Protein 3FF4 (pdb70)

Structure (mmCIF, N/CA/C/O backbone):
data_3FF4
#
_entry.id   3FF4
#
_cell.length_a   73.535
_cell.length_b   73.535
_cell.length_c   59.433
_cell.angle_alpha   90.00
_cell.angle_beta   90.00
_cell.angle_gamma   120.00
#
_symmetry.space_group_name_H-M   'P 65'
#
loop_
_entity.id
_entity.type
_entity.pdbx_description
1 polymer 'uncharacterized protein'
2 non-polymer DI(HYDROXYETHYL)ETHER
3 water water
#
loop_
_atom_site.group_PDB
_atom_site.id
_atom_site.type_symbol
_atom_site.label_atom_id
_atom_site.label_alt_id
_atom_site.label_comp_id
_atom_site.label_asym_id
_atom_site.label_entity_id
_atom_site.label_seq_id
_atom_site.pdbx_PDB_ins_code
_atom_site.Cartn_x
_atom_site.Cartn_y
_atom_site.Cartn_z
_atom_site.occupancy
_atom_site.B_iso_or_equiv
_atom_site.auth_seq_id
_atom_site.auth_comp_id
_atom_site.auth_asym_id
_atom_site.auth_atom_id
_atom_site.pdbx_PDB_model_num
ATOM 1 N N . ASN A 1 2 ? 56.418 6.967 -8.956 1.00 62.09 -1 ASN A N 1
ATOM 2 C CA . ASN A 1 2 ? 56.517 8.429 -9.262 1.00 62.03 -1 ASN A CA 1
ATOM 3 C C . ASN A 1 2 ? 57.756 9.111 -8.580 1.00 60.07 -1 ASN A C 1
ATOM 4 O O . ASN A 1 2 ? 58.546 8.456 -7.868 1.00 60.70 -1 ASN A O 1
ATOM 9 N N . ALA A 1 3 ? 57.918 10.412 -8.833 1.00 57.00 0 ALA A N 1
ATOM 10 C CA . ALA A 1 3 ? 59.106 11.183 -8.476 1.00 53.46 0 ALA A CA 1
ATOM 11 C C . ALA A 1 3 ? 59.112 11.575 -7.002 1.00 50.71 0 ALA A C 1
ATOM 12 O O . ALA A 1 3 ? 58.053 11.572 -6.338 1.00 49.97 0 ALA A O 1
ATOM 22 N N . LYS A 1 5 ? 59.087 14.250 -4.236 1.00 38.01 2 LYS A N 1
ATOM 23 C CA . LYS A 1 5 ? 58.477 15.561 -4.143 1.00 35.61 2 LYS A CA 1
ATOM 24 C C . LYS A 1 5 ? 58.793 16.190 -2.797 1.00 34.53 2 LYS A C 1
ATOM 25 O O . LYS A 1 5 ? 58.563 15.582 -1.749 1.00 33.40 2 LYS A O 1
ATOM 31 N N . LYS A 1 6 ? 59.330 17.406 -2.832 1.00 32.37 3 LYS A N 1
ATOM 32 C CA . LYS A 1 6 ? 59.532 18.159 -1.612 1.00 31.51 3 LYS A CA 1
ATOM 33 C C . LYS A 1 6 ? 58.197 18.538 -0.985 1.00 30.37 3 LYS A C 1
ATOM 34 O O . LYS A 1 6 ? 57.412 19.309 -1.563 1.00 30.11 3 LYS A O 1
ATOM 40 N N . THR A 1 7 ? 57.964 18.002 0.205 1.00 29.63 4 THR A N 1
ATOM 41 C CA . THR A 1 7 ? 56.637 18.009 0.843 1.00 29.08 4 THR A CA 1
ATOM 42 C C . THR A 1 7 ? 56.649 18.708 2.203 1.00 29.46 4 THR A C 1
ATOM 43 O O . THR A 1 7 ? 57.344 18.290 3.147 1.00 29.43 4 THR A O 1
ATOM 47 N N . LEU A 1 8 ? 55.880 19.780 2.308 1.00 29.01 5 LEU A N 1
ATOM 48 C CA . LEU A 1 8 ? 55.808 20.512 3.581 1.00 28.18 5 LEU A CA 1
ATOM 49 C C . LEU A 1 8 ? 54.575 19.994 4.345 1.00 28.11 5 LEU A C 1
ATOM 50 O O . LEU A 1 8 ? 53.454 20.012 3.808 1.00 28.19 5 LEU A O 1
ATOM 55 N N . ILE A 1 9 ? 54.790 19.536 5.579 1.00 27.00 6 ILE A N 1
ATOM 56 C CA . ILE A 1 9 ? 53.689 19.108 6.478 1.00 26.35 6 ILE A CA 1
ATOM 57 C C . ILE A 1 9 ? 53.306 20.259 7.370 1.00 26.51 6 ILE A C 1
ATOM 58 O O . ILE A 1 9 ? 54.106 20.692 8.219 1.00 26.86 6 ILE A O 1
ATOM 63 N N . LEU A 1 10 ? 52.085 20.748 7.188 1.00 26.65 7 LEU A N 1
ATOM 64 C CA . LEU A 1 10 ? 51.578 21.861 7.940 1.00 27.09 7 LEU A CA 1
ATOM 65 C C . LEU A 1 10 ? 50.602 21.348 9.017 1.00 27.58 7 LEU A C 1
ATOM 66 O O . LEU A 1 10 ? 49.530 20.802 8.715 1.00 26.98 7 LEU A O 1
ATOM 71 N N . GLY A 1 11 ? 50.987 21.558 10.271 1.00 27.25 8 GLY A N 1
ATOM 72 C CA . GLY A 1 11 ? 50.395 20.857 11.395 1.00 27.42 8 GLY A CA 1
ATOM 73 C C . GLY A 1 11 ? 51.300 19.749 11.931 1.00 27.77 8 GLY A C 1
ATOM 74 O O . GLY A 1 11 ? 50.833 18.858 12.666 1.00 28.42 8 GLY A O 1
ATOM 75 N N . ALA A 1 12 ? 52.601 19.792 11.606 1.00 27.42 9 ALA A N 1
ATOM 76 C CA . ALA A 1 12 ? 53.540 18.766 12.104 1.00 28.04 9 ALA A CA 1
ATOM 77 C C . ALA A 1 12 ? 53.506 18.628 13.634 1.00 28.87 9 ALA A C 1
ATOM 78 O O . ALA A 1 12 ? 53.345 19.623 14.355 1.00 29.24 9 ALA A O 1
ATOM 80 N N . THR A 1 13 ? 53.649 17.402 14.130 1.00 29.67 10 THR A N 1
ATOM 81 C CA . THR A 1 13 ? 53.606 17.141 15.592 1.00 30.42 10 THR A CA 1
ATOM 82 C C . THR A 1 13 ? 54.577 16.018 15.928 1.00 31.47 10 THR A C 1
ATOM 83 O O . THR A 1 13 ? 54.805 15.139 15.080 1.00 32.08 10 THR A O 1
ATOM 87 N N . PRO A 1 14 ? 55.210 16.062 17.125 1.00 32.44 11 PRO A N 1
ATOM 88 C CA . PRO A 1 14 ? 56.042 14.904 17.503 1.00 32.79 11 PRO A CA 1
ATOM 89 C C . PRO A 1 14 ? 55.242 13.687 18.037 1.00 33.25 11 PRO A C 1
ATOM 90 O O . PRO A 1 14 ? 55.820 12.592 18.164 1.00 33.72 11 PRO A O 1
ATOM 94 N N A GLU A 1 15 ? 53.956 13.876 18.347 0.50 32.70 12 GLU A N 1
ATOM 95 N N B GLU A 1 15 ? 53.950 13.883 18.336 0.50 33.03 12 GLU A N 1
ATOM 96 C CA A GLU A 1 15 ? 53.106 12.788 18.856 0.50 32.04 12 GLU A CA 1
ATOM 97 C CA B GLU A 1 15 ? 53.058 12.806 18.809 0.50 32.72 12 GLU A CA 1
ATOM 98 C C A GLU A 1 15 ? 52.962 11.679 17.814 0.50 31.85 12 GLU A C 1
ATOM 99 C C B GLU A 1 15 ? 52.972 11.676 17.784 0.50 32.20 12 GLU A C 1
ATOM 100 O O A GLU A 1 15 ? 52.350 11.876 16.764 0.50 31.22 12 GLU A O 1
ATOM 101 O O B GLU A 1 15 ? 52.393 11.854 16.712 0.50 31.54 12 GLU A O 1
ATOM 112 N N . THR A 1 16 ? 53.539 10.519 18.123 1.00 31.76 13 THR A N 1
ATOM 113 C CA . THR A 1 16 ? 53.700 9.418 17.153 1.00 31.79 13 THR A CA 1
ATOM 114 C C . THR A 1 16 ? 52.405 8.753 16.686 1.00 31.64 13 THR A C 1
ATOM 115 O O . THR A 1 16 ? 52.397 8.044 15.678 1.00 32.47 13 THR A O 1
ATOM 119 N N . ASN A 1 17 ? 51.318 8.975 17.412 1.00 30.72 14 ASN A N 1
ATOM 120 C CA . ASN A 1 17 ? 50.016 8.419 17.056 1.00 30.37 14 ASN A CA 1
ATOM 121 C C . ASN A 1 17 ? 49.228 9.338 16.127 1.00 29.50 14 ASN A C 1
ATOM 122 O O . ASN A 1 17 ? 48.175 8.962 15.614 1.00 29.63 14 ASN A O 1
ATOM 127 N N . ARG A 1 18 ? 49.729 10.552 15.918 1.00 28.95 15 ARG A N 1
ATOM 128 C CA . ARG A 1 18 ? 49.026 11.518 15.088 1.00 27.63 15 ARG A CA 1
ATOM 129 C C . ARG A 1 18 ? 49.373 11.336 13.621 1.00 28.27 15 ARG A C 1
ATOM 130 O O . ARG A 1 18 ? 50.537 11.020 13.267 1.00 27.90 15 ARG A O 1
ATOM 138 N N . TYR A 1 19 ? 48.364 11.548 12.770 1.00 27.38 16 TYR A N 1
ATOM 139 C CA . TYR A 1 19 ? 48.524 11.385 11.328 1.00 27.13 16 TYR A CA 1
ATOM 140 C C . TYR A 1 19 ? 49.629 12.245 10.698 1.00 26.92 16 TYR A C 1
ATOM 141 O O . TYR A 1 19 ? 50.264 11.802 9.758 1.00 26.46 16 TYR A O 1
ATOM 150 N N . ALA A 1 20 ? 49.887 13.440 11.224 1.00 26.74 17 ALA A N 1
ATOM 151 C CA . ALA A 1 20 ? 50.997 14.251 10.663 1.00 27.76 17 ALA A CA 1
ATOM 152 C C . ALA A 1 20 ? 52.352 13.600 10.899 1.00 27.08 17 ALA A C 1
ATOM 153 O O . ALA A 1 20 ? 53.289 13.800 10.104 1.00 26.80 17 ALA A O 1
ATOM 155 N N . TYR A 1 21 ? 52.455 12.855 12.004 1.00 26.60 18 TYR A N 1
ATOM 156 C CA . TYR A 1 21 ? 53.645 12.062 12.294 1.00 26.87 18 TYR A CA 1
ATOM 157 C C . TYR A 1 21 ? 53.691 10.844 11.381 1.00 27.01 18 TYR A C 1
ATOM 158 O O . TYR A 1 21 ? 54.697 10.614 10.701 1.00 26.67 18 TYR A O 1
ATOM 167 N N . LEU A 1 22 ? 52.601 10.081 11.345 1.00 26.56 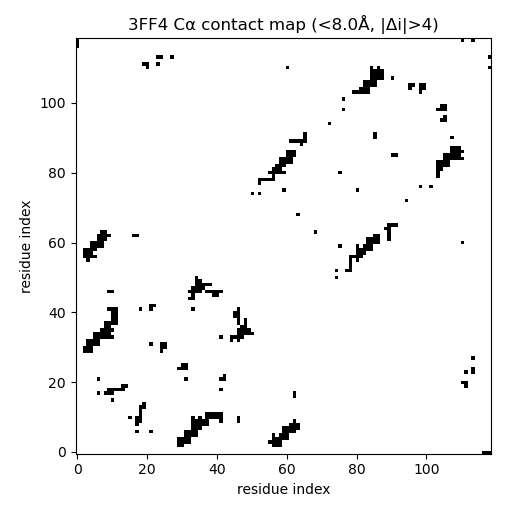19 LEU A N 1
ATOM 168 C CA . LEU A 1 22 ? 52.527 8.977 10.399 1.00 27.01 19 LEU A CA 1
ATOM 169 C C . LEU A 1 22 ? 52.936 9.427 8.963 1.00 27.55 19 LEU A C 1
ATOM 170 O O . LEU A 1 22 ? 53.685 8.717 8.283 1.00 26.99 19 LEU A O 1
ATOM 175 N N . ALA A 1 23 ? 52.487 10.611 8.528 1.00 26.84 20 ALA A N 1
ATOM 176 C CA . ALA A 1 23 ? 52.800 11.057 7.175 1.00 27.52 20 ALA A CA 1
ATOM 177 C C . ALA A 1 23 ? 54.297 11.282 6.991 1.00 28.02 20 ALA A C 1
ATOM 178 O O . ALA A 1 23 ? 54.850 10.910 5.963 1.00 29.50 20 ALA A O 1
ATOM 180 N N . ALA A 1 24 ? 54.942 11.899 7.979 1.00 27.95 21 ALA A N 1
ATOM 181 C CA . ALA A 1 24 ? 56.384 12.147 7.905 1.00 28.16 21 ALA A CA 1
ATOM 182 C C . ALA A 1 24 ? 57.132 10.834 7.745 1.00 28.62 21 ALA A C 1
ATOM 183 O O . ALA A 1 24 ? 58.023 10.750 6.887 1.00 28.65 21 ALA A O 1
ATOM 185 N N . GLU A 1 25 ? 56.728 9.823 8.523 1.00 28.65 22 GLU A N 1
ATOM 186 C CA . GLU A 1 25 ? 57.309 8.474 8.437 1.00 30.64 22 GLU A CA 1
ATOM 187 C C . GLU A 1 25 ? 57.151 7.853 7.050 1.00 30.70 22 GLU A C 1
ATOM 188 O O . GLU A 1 25 ? 58.115 7.308 6.517 1.00 30.93 22 GLU A O 1
ATOM 194 N N . ARG A 1 26 ? 55.939 7.907 6.480 1.00 30.46 23 ARG A N 1
ATOM 195 C CA . ARG A 1 26 ? 55.745 7.331 5.149 1.00 30.30 23 ARG A CA 1
ATOM 196 C C . ARG A 1 26 ? 56.491 8.143 4.077 1.00 29.43 23 ARG A C 1
ATOM 197 O O . ARG A 1 26 ? 57.115 7.564 3.202 1.00 29.67 23 ARG A O 1
ATOM 205 N N . LEU A 1 27 ? 56.418 9.475 4.137 1.00 29.22 24 LEU A N 1
ATOM 206 C CA . LEU A 1 27 ? 57.134 10.313 3.167 1.00 28.79 24 LEU A CA 1
ATOM 207 C C . LEU A 1 27 ? 58.609 9.992 3.203 1.00 28.83 24 LEU A C 1
ATOM 208 O O . LEU A 1 27 ? 59.245 9.744 2.163 1.00 28.73 24 LEU A O 1
ATOM 213 N N . LYS A 1 28 ? 59.145 9.970 4.419 1.00 29.89 25 LYS A N 1
ATOM 214 C CA . LYS A 1 28 ? 60.554 9.683 4.612 1.00 30.58 25 LYS A CA 1
ATOM 215 C C . LYS A 1 28 ? 60.919 8.317 4.060 1.00 30.98 25 LYS A C 1
ATOM 216 O O . LYS A 1 28 ? 61.895 8.205 3.337 1.00 30.26 25 LYS A O 1
ATOM 222 N N . SER A 1 29 ? 60.135 7.285 4.366 1.00 31.69 26 SER A N 1
ATOM 223 C CA . SER A 1 29 ? 60.526 5.934 3.932 1.00 32.45 26 SER A CA 1
ATOM 224 C C . SER A 1 29 ? 60.379 5.801 2.430 1.00 32.56 26 SER A C 1
ATOM 225 O O . SER A 1 29 ? 60.988 4.918 1.830 1.00 33.03 26 SER A O 1
ATOM 228 N N . HIS A 1 30 ? 59.564 6.664 1.832 1.00 33.19 27 HIS A N 1
ATOM 229 C CA . HIS A 1 30 ? 59.438 6.710 0.376 1.00 33.25 27 HIS A CA 1
ATOM 230 C C . HIS A 1 30 ? 60.515 7.567 -0.287 1.00 33.13 27 HIS A C 1
ATOM 231 O O . HIS A 1 30 ? 60.658 7.527 -1.499 1.00 33.66 27 HIS A O 1
ATOM 238 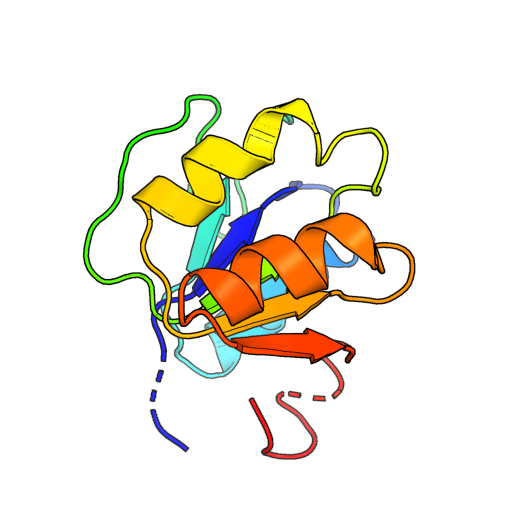N N . GLY A 1 31 ? 61.278 8.324 0.500 1.00 32.64 28 GLY A N 1
ATOM 239 C CA . GLY A 1 31 ? 62.417 9.077 -0.040 1.00 31.92 28 GLY A CA 1
ATOM 240 C C . GLY A 1 31 ? 62.137 10.541 -0.368 1.00 31.66 28 GLY A C 1
ATOM 241 O O . GLY A 1 31 ? 63.010 11.249 -0.881 1.00 30.80 28 GLY A O 1
ATOM 242 N N . HIS A 1 32 ? 60.923 10.993 -0.084 1.00 30.82 29 HIS A N 1
ATOM 243 C CA . HIS A 1 32 ? 60.593 12.409 -0.220 1.00 31.79 29 HIS A CA 1
ATOM 244 C C . HIS A 1 32 ? 61.240 13.217 0.900 1.00 31.86 29 HIS A C 1
ATOM 245 O O . HIS A 1 32 ? 61.289 12.752 2.036 1.00 32.35 29 HIS A O 1
ATOM 252 N N . GLU A 1 33 ? 61.725 14.415 0.576 1.00 31.63 30 GLU A N 1
ATOM 253 C CA . GLU A 1 33 ? 62.130 15.381 1.597 1.00 31.55 30 GLU A CA 1
ATOM 254 C C . GLU A 1 33 ? 60.871 15.973 2.255 1.00 30.91 30 GLU A C 1
ATOM 255 O O . GLU A 1 33 ? 60.026 16.565 1.574 1.00 30.76 30 GLU A O 1
ATOM 261 N N . PHE A 1 34 ? 60.722 15.763 3.561 1.00 30.77 31 PHE A N 1
ATOM 262 C CA . PHE A 1 34 ? 59.600 16.371 4.306 1.00 31.78 31 PHE A CA 1
ATOM 263 C C . PHE A 1 34 ? 60.092 17.570 5.114 1.00 31.95 31 PHE A C 1
ATOM 264 O O . PHE A 1 34 ? 61.257 17.588 5.600 1.00 31.90 31 PHE A O 1
ATOM 272 N N . ILE A 1 35 ? 59.223 18.570 5.250 1.00 30.98 32 ILE A N 1
ATOM 273 C CA . ILE A 1 35 ? 59.537 19.735 6.068 1.00 30.98 32 ILE A CA 1
ATOM 274 C C . ILE A 1 35 ? 58.435 19.991 7.109 1.00 30.35 32 ILE A C 1
ATOM 275 O O . ILE A 1 35 ? 57.325 20.356 6.718 1.00 30.32 32 ILE A O 1
ATOM 280 N N . PRO A 1 36 ? 58.746 19.809 8.418 1.00 29.85 33 PRO A N 1
ATOM 281 C CA . PRO A 1 36 ? 57.713 19.942 9.459 1.00 29.94 33 PRO A CA 1
ATOM 282 C C . PRO A 1 36 ? 57.505 21.390 9.91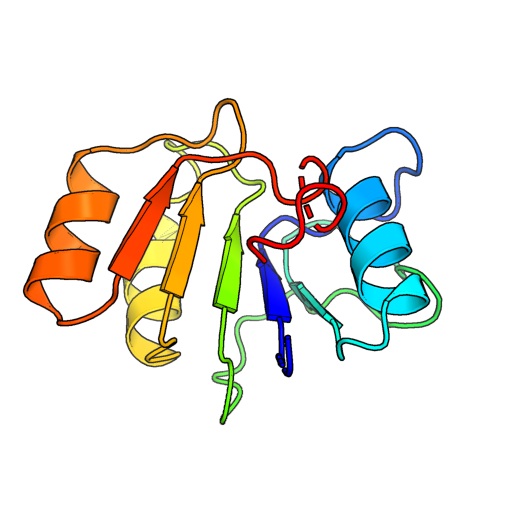7 1.00 30.85 33 PRO A C 1
ATOM 283 O O . PRO A 1 36 ? 58.452 22.030 10.437 1.00 30.43 33 PRO A O 1
ATOM 287 N N . VAL A 1 37 ? 56.284 21.891 9.714 1.00 29.99 34 VAL A N 1
ATOM 288 C CA . VAL A 1 37 ? 55.896 23.239 10.105 1.00 29.88 34 VAL A CA 1
ATOM 289 C C . VAL A 1 37 ? 54.618 23.144 10.940 1.00 31.53 34 VAL A C 1
ATOM 290 O O . VAL A 1 37 ? 53.717 22.345 10.666 1.00 30.84 34 VAL A O 1
ATOM 294 N N . GLY A 1 38 ? 54.556 23.942 11.995 1.00 33.13 35 GLY A N 1
ATOM 295 C CA . GLY A 1 38 ? 53.341 24.017 12.795 1.00 34.92 35 GLY A CA 1
ATOM 296 C C . GLY A 1 38 ? 53.559 24.812 14.052 1.00 36.25 35 GLY A C 1
ATOM 297 O O . GLY A 1 38 ? 54.575 25.520 14.185 1.00 36.26 35 GLY A O 1
ATOM 298 N N A ARG A 1 39 ? 52.614 24.711 14.987 0.50 36.74 36 ARG A N 1
ATOM 299 N N B ARG A 1 39 ? 52.612 24.690 14.983 0.50 36.94 36 ARG A N 1
ATOM 300 C CA A ARG A 1 39 ? 52.725 25.449 16.238 0.50 37.60 36 ARG A CA 1
ATOM 301 C CA B ARG A 1 39 ? 52.659 25.422 16.240 0.50 38.02 36 ARG A CA 1
ATOM 302 C C A ARG A 1 39 ? 53.284 24.619 17.391 0.50 38.11 36 ARG A C 1
ATOM 303 C C B ARG A 1 39 ? 53.301 24.619 17.367 0.50 38.33 36 ARG A C 1
ATOM 304 O O A ARG A 1 39 ? 53.741 25.178 18.383 0.50 37.90 36 ARG A O 1
ATOM 305 O O B ARG A 1 39 ? 53.828 25.196 18.313 0.50 38.11 36 ARG A O 1
ATOM 320 N N . LYS A 1 40 ? 53.250 23.292 17.263 1.00 38.67 37 LYS A N 1
ATOM 321 C CA . LYS A 1 40 ? 53.786 22.406 18.315 1.00 39.40 37 LYS A CA 1
ATOM 322 C C . LYS A 1 40 ? 55.319 22.426 18.348 1.00 38.91 37 LYS A C 1
ATOM 323 O O . LYS A 1 40 ? 55.970 22.434 17.309 1.00 38.52 37 LYS A O 1
ATOM 329 N N . LYS A 1 41 ? 55.868 22.466 19.555 1.00 38.51 38 LYS A N 1
ATOM 330 C CA . LYS A 1 41 ? 57.311 22.407 19.781 1.00 38.55 38 LYS A CA 1
ATOM 331 C C . LYS A 1 41 ? 57.801 20.967 19.664 1.00 38.05 38 LYS A C 1
ATOM 332 O O . LYS A 1 41 ? 57.093 20.033 20.037 1.00 38.72 38 LYS A O 1
ATOM 338 N N . GLY A 1 42 ? 59.005 20.779 19.142 1.00 37.34 39 GLY A N 1
ATOM 339 C CA . GLY A 1 42 ? 59.592 19.443 19.117 1.00 36.22 39 GLY A CA 1
ATOM 340 C C . GLY A 1 42 ? 60.343 19.075 17.855 1.00 35.48 39 GLY A C 1
ATOM 341 O O . GLY A 1 42 ? 60.656 19.940 17.029 1.00 35.52 39 GLY A O 1
ATOM 342 N N A GLU A 1 43 ? 60.628 17.780 17.706 0.50 34.96 40 GLU A N 1
ATOM 343 N N B GLU A 1 43 ? 60.655 17.789 17.736 0.50 35.04 40 GLU A N 1
ATOM 344 C CA A GLU A 1 43 ? 61.362 17.261 16.544 0.50 34.29 40 GLU A CA 1
ATOM 345 C CA B GLU A 1 43 ? 61.325 17.248 16.560 0.50 34.44 40 GLU A CA 1
ATOM 346 C C A GLU A 1 43 ? 60.640 16.053 15.950 0.50 33.77 40 GLU A C 1
ATOM 347 C C B GLU A 1 43 ? 60.406 16.214 15.920 0.50 33.85 40 GLU A C 1
ATOM 348 O O A GLU A 1 43 ? 60.181 15.168 16.690 0.50 33.78 40 GLU A O 1
ATOM 349 O O B GLU A 1 43 ? 59.540 15.642 16.590 0.50 34.04 40 GLU A O 1
ATOM 360 N N . VAL A 1 44 ? 60.584 16.004 14.620 1.00 32.70 41 VAL A N 1
ATOM 361 C CA . VAL A 1 44 ? 59.931 14.916 13.905 1.00 31.57 41 VAL A CA 1
ATOM 362 C C . VAL A 1 44 ? 61.028 14.236 13.102 1.00 30.96 41 VAL A C 1
ATOM 363 O O . VAL A 1 44 ? 61.649 14.848 12.225 1.00 29.61 41 VAL A O 1
ATOM 367 N N . LEU A 1 45 ? 61.307 12.986 13.458 1.00 30.79 42 LEU A N 1
ATOM 368 C CA . LEU A 1 45 ? 62.361 12.206 12.801 1.00 30.71 42 LEU A CA 1
ATOM 369 C C . LEU A 1 45 ? 63.638 13.006 12.584 1.00 30.77 42 LEU A C 1
ATOM 370 O O . LEU A 1 45 ? 64.205 12.996 11.496 1.00 31.52 42 LEU A O 1
ATOM 375 N N . GLY A 1 46 ? 64.086 13.722 13.604 1.00 30.96 43 GLY A N 1
ATOM 376 C CA . GLY A 1 46 ? 65.372 14.409 13.513 1.00 31.01 43 GLY A CA 1
ATOM 377 C C . GLY A 1 46 ? 65.320 15.867 13.077 1.00 31.28 43 GLY A C 1
ATOM 378 O O . GLY A 1 46 ? 66.334 16.553 13.136 1.00 31.20 43 GLY A O 1
ATOM 379 N N . LYS A 1 47 ? 64.146 16.355 12.654 1.00 31.56 44 LYS A N 1
ATOM 380 C CA . LYS A 1 47 ? 64.023 17.735 12.201 1.00 31.54 44 LYS A CA 1
ATOM 381 C C . LYS A 1 47 ? 63.221 18.547 13.190 1.00 31.87 44 LYS A C 1
ATOM 382 O O . LYS A 1 47 ? 62.105 18.160 13.572 1.00 32.22 44 LYS A O 1
ATOM 388 N N . THR A 1 48 ? 63.796 19.670 13.611 1.00 31.26 45 THR A N 1
ATOM 389 C CA . THR A 1 48 ? 63.092 20.617 14.467 1.00 30.92 45 THR A CA 1
ATOM 390 C C . THR A 1 48 ? 61.836 21.072 13.728 1.00 30.36 45 THR A C 1
ATOM 391 O O . THR A 1 48 ? 61.915 21.430 12.561 1.00 31.00 45 THR A O 1
ATOM 395 N N . ILE A 1 49 ? 60.687 21.068 14.394 1.00 29.88 46 ILE A N 1
ATOM 396 C CA . ILE A 1 49 ? 59.467 21.595 13.799 1.00 28.91 46 ILE A CA 1
ATOM 397 C C . ILE A 1 49 ? 59.623 23.102 13.718 1.00 28.82 46 ILE A C 1
ATOM 398 O O . ILE A 1 49 ? 59.934 23.757 14.725 1.00 29.13 46 ILE A O 1
ATOM 403 N N . ILE A 1 50 ?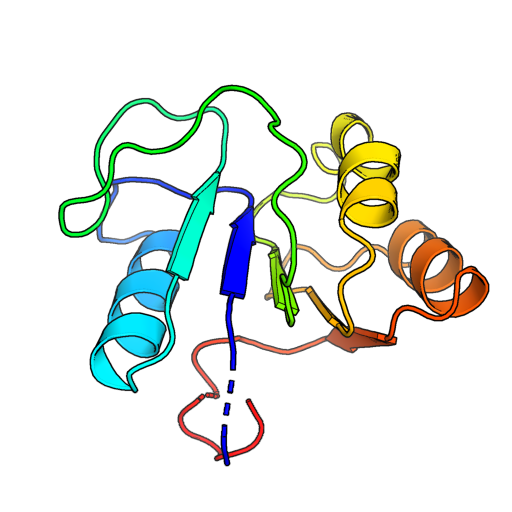 59.411 23.653 12.526 1.00 28.40 47 ILE A N 1
ATOM 404 C CA . ILE A 1 50 ? 59.537 25.098 12.308 1.00 27.48 47 ILE A CA 1
ATOM 405 C C . ILE A 1 50 ? 58.290 25.817 12.826 1.00 28.20 47 ILE A C 1
ATOM 406 O O . ILE A 1 50 ? 57.159 25.572 12.359 1.00 27.37 47 ILE A O 1
ATOM 411 N N . ASN A 1 51 ? 58.495 26.675 13.835 1.00 28.23 48 ASN A N 1
ATOM 412 C CA . ASN A 1 51 ? 57.364 27.323 14.478 1.00 28.16 48 ASN A CA 1
ATOM 413 C C . ASN A 1 51 ? 57.100 28.694 13.897 1.00 29.02 48 ASN A C 1
ATOM 414 O O . ASN A 1 51 ? 56.061 29.273 14.167 1.00 28.76 48 ASN A O 1
ATOM 419 N N . GLU A 1 52 ? 58.039 29.229 13.116 1.00 30.24 49 GLU A N 1
ATOM 420 C CA . GLU A 1 52 ? 57.735 30.430 12.333 1.00 31.89 49 GLU A CA 1
ATOM 421 C C . GLU A 1 52 ? 57.192 29.994 10.977 1.00 31.92 49 GLU A C 1
ATOM 422 O O . GLU A 1 52 ? 56.901 28.812 10.764 1.00 31.82 49 GLU A O 1
ATOM 428 N N . ARG A 1 53 ? 57.036 30.957 10.075 1.00 32.45 50 ARG A N 1
ATOM 429 C CA . ARG A 1 53 ? 56.567 30.669 8.736 1.00 32.98 50 ARG A CA 1
ATOM 430 C C . ARG A 1 53 ? 57.571 31.144 7.650 1.00 33.33 50 ARG A C 1
ATOM 431 O O . ARG A 1 53 ? 57.281 32.076 6.890 1.00 33.15 50 ARG A O 1
ATOM 439 N N . PRO A 1 54 ? 58.753 30.491 7.558 1.00 33.44 51 PRO A N 1
ATOM 440 C CA . PRO A 1 54 ? 59.681 30.952 6.510 1.00 33.66 51 PRO A CA 1
ATOM 441 C C . PRO A 1 54 ? 59.157 30.548 5.121 1.00 34.53 51 PRO A C 1
ATOM 442 O O . PRO A 1 54 ? 58.617 29.443 4.960 1.00 33.51 51 PRO A O 1
ATOM 446 N N . VAL A 1 55 ? 59.296 31.436 4.131 1.00 35.16 52 VAL A N 1
ATOM 447 C CA . VAL A 1 55 ? 58.870 31.095 2.765 1.00 36.30 52 VAL A CA 1
ATOM 448 C C . VAL A 1 55 ? 59.942 30.211 2.103 1.00 36.89 52 VAL A C 1
ATOM 449 O O . VAL A 1 55 ? 60.957 30.696 1.606 1.00 38.31 52 VAL A O 1
ATOM 453 N N . ILE A 1 56 ? 59.715 28.910 2.128 1.00 36.46 53 ILE A N 1
ATOM 454 C CA . ILE A 1 56 ? 60.680 27.950 1.637 1.00 36.08 53 ILE A CA 1
ATOM 455 C C . ILE A 1 56 ? 60.463 27.758 0.140 1.00 35.49 53 ILE A C 1
ATOM 456 O O . ILE A 1 56 ? 59.323 27.585 -0.322 1.00 35.91 53 ILE A O 1
ATOM 461 N N A GLU A 1 57 ? 61.548 27.805 -0.622 0.50 34.68 54 GLU A N 1
ATOM 462 N N B GLU A 1 57 ? 61.563 27.789 -0.610 0.50 34.72 54 GLU A N 1
ATOM 463 C CA A GLU A 1 57 ? 61.449 27.652 -2.064 0.50 34.15 54 GLU A CA 1
ATOM 464 C CA B GLU A 1 57 ? 61.533 27.642 -2.061 0.50 34.22 54 GLU A CA 1
ATOM 465 C C A GLU A 1 57 ? 61.406 26.186 -2.510 0.50 33.22 54 GLU A C 1
ATOM 466 C C B GLU A 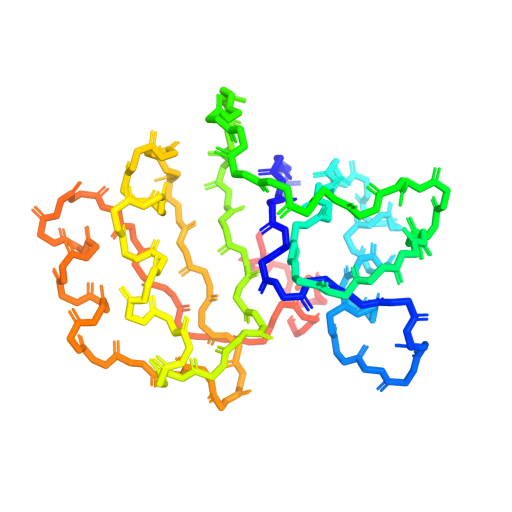1 57 ? 61.394 26.173 -2.496 0.50 33.26 54 GLU A C 1
ATOM 467 O O A GLU A 1 57 ? 61.886 25.287 -1.812 0.50 33.18 54 GLU A O 1
ATOM 468 O O B GLU A 1 57 ? 61.810 25.256 -1.780 0.50 33.20 54 GLU A O 1
ATOM 479 N N . GLY A 1 58 ? 60.778 25.961 -3.658 1.00 32.30 55 GLY A N 1
ATOM 480 C CA . GLY A 1 58 ? 60.674 24.635 -4.251 1.00 30.85 55 GLY A CA 1
ATOM 481 C C . GLY A 1 58 ? 59.758 23.611 -3.592 1.00 30.21 55 GLY A C 1
ATOM 482 O O . GLY A 1 58 ? 59.914 22.420 -3.842 1.00 30.12 55 GLY A O 1
ATOM 483 N N . VAL A 1 59 ? 58.811 24.033 -2.756 1.00 29.47 56 VAL A N 1
ATOM 484 C CA . VAL A 1 59 ? 57.829 23.061 -2.209 1.00 28.64 56 VAL A CA 1
ATOM 485 C C . VAL A 1 59 ? 5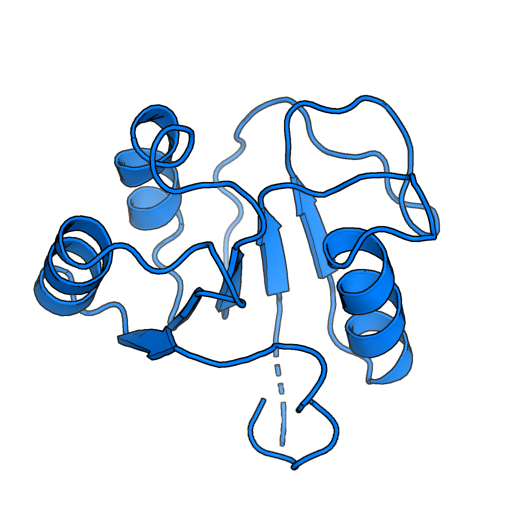6.909 22.534 -3.328 1.00 29.06 56 VAL A C 1
ATOM 486 O O . VAL A 1 59 ? 56.264 23.308 -4.036 1.00 29.85 56 VAL A O 1
ATOM 490 N N . ASP A 1 60 ? 56.855 21.226 -3.505 1.00 28.89 57 ASP A N 1
ATOM 491 C CA . ASP A 1 60 ? 55.943 20.630 -4.479 1.00 29.12 57 ASP A CA 1
ATOM 492 C C . ASP A 1 60 ? 54.526 20.528 -3.898 1.00 28.22 57 ASP A C 1
ATOM 493 O O . ASP A 1 60 ? 53.534 20.939 -4.529 1.00 28.21 57 ASP A O 1
ATOM 498 N N . THR A 1 61 ? 54.443 19.959 -2.704 1.00 27.35 58 THR A N 1
ATOM 499 C CA . THR A 1 61 ? 53.187 19.632 -2.066 1.00 26.73 58 THR A CA 1
ATOM 500 C C . THR A 1 61 ? 53.157 20.188 -0.648 1.00 26.88 58 THR A C 1
ATOM 501 O O . THR A 1 61 ? 54.103 19.999 0.121 1.00 27.33 58 THR A O 1
ATOM 505 N N . VAL A 1 62 ? 52.075 20.875 -0.295 1.00 26.64 59 VAL A N 1
ATOM 506 C CA . VAL A 1 62 ? 51.781 21.135 1.109 1.00 25.96 59 VAL A CA 1
ATOM 507 C C . VAL A 1 62 ? 50.759 20.050 1.516 1.00 26.80 59 VAL A C 1
ATOM 508 O O . VAL A 1 62 ? 49.722 19.888 0.875 1.00 26.34 59 VAL A O 1
ATOM 512 N N . THR A 1 63 ? 51.084 19.282 2.547 1.00 26.72 60 THR A N 1
ATOM 513 C CA . THR A 1 63 ? 50.111 18.321 3.096 1.00 27.27 60 THR A CA 1
ATOM 514 C C . THR A 1 63 ? 49.590 18.807 4.458 1.00 27.49 60 THR A C 1
ATOM 515 O O . THR A 1 63 ? 50.350 19.065 5.414 1.00 28.01 60 THR A O 1
ATOM 519 N N . LEU A 1 64 ? 48.279 18.974 4.507 1.00 28.04 61 LEU A N 1
ATOM 520 C CA . LEU A 1 64 ? 47.598 19.668 5.588 1.00 28.21 61 LEU A CA 1
ATOM 521 C C . LEU A 1 64 ? 47.119 18.749 6.703 1.00 29.63 61 LEU A C 1
ATOM 522 O O . LEU A 1 64 ? 46.363 17.791 6.447 1.00 28.56 61 LEU A O 1
ATOM 527 N N . TYR A 1 65 ? 47.534 19.080 7.928 1.00 28.38 62 TYR A N 1
ATOM 528 C CA . TYR A 1 65 ? 47.036 18.408 9.110 1.00 30.13 62 TYR A CA 1
ATOM 529 C C . TYR A 1 65 ? 46.573 19.422 10.133 1.00 30.78 62 TYR A C 1
ATOM 530 O O . TYR A 1 65 ? 46.851 19.244 11.295 1.00 33.87 62 TYR A O 1
ATOM 539 N N . ILE A 1 66 ? 45.926 20.504 9.698 1.00 30.83 63 ILE A N 1
ATOM 540 C CA . ILE A 1 66 ? 45.343 21.492 10.610 1.00 29.86 63 ILE A CA 1
ATOM 541 C C . ILE A 1 66 ? 43.884 21.587 10.218 1.00 29.59 63 ILE A C 1
ATOM 542 O O . ILE A 1 66 ? 43.554 21.398 9.056 1.00 30.00 63 ILE A O 1
ATOM 547 N N . ASN A 1 67 ? 43.017 21.838 11.187 1.00 29.27 64 ASN A N 1
ATOM 548 C CA . ASN A 1 67 ? 41.602 21.875 10.931 1.00 30.52 64 ASN A CA 1
ATOM 549 C C . ASN A 1 67 ? 41.268 23.170 10.162 1.00 30.71 64 ASN A C 1
ATOM 550 O O . ASN A 1 67 ? 42.082 24.131 10.172 1.00 29.76 64 ASN A O 1
ATOM 555 N N . PRO A 1 68 ? 40.091 23.203 9.507 1.00 30.92 65 PRO A N 1
ATOM 556 C CA . PRO A 1 68 ? 39.725 24.345 8.685 1.00 31.35 65 PRO A CA 1
ATOM 557 C C . PRO A 1 68 ? 39.727 25.681 9.437 1.00 31.66 65 PRO A C 1
ATOM 558 O O . PRO A 1 68 ? 40.113 26.699 8.853 1.00 31.99 65 PRO A O 1
ATOM 562 N N A GLN A 1 69 ? 39.313 25.686 10.703 0.50 31.78 66 GLN A N 1
ATOM 563 N N B GLN A 1 69 ? 39.315 25.684 10.701 0.50 31.80 66 GLN A N 1
ATOM 564 C CA A GLN A 1 69 ? 39.367 26.909 11.516 0.50 32.14 66 GLN A CA 1
ATOM 565 C CA B GLN A 1 69 ? 39.376 26.908 11.497 0.50 32.20 66 GLN A CA 1
ATOM 566 C C A GLN A 1 69 ? 40.800 27.462 11.605 0.50 32.23 66 GLN A C 1
ATOM 567 C C B GLN A 1 69 ? 40.809 27.454 11.560 0.50 32.26 66 GLN A C 1
ATOM 568 O O A GLN A 1 69 ? 41.026 28.652 11.359 0.50 32.52 66 GLN A O 1
ATOM 569 O O B GLN A 1 69 ? 41.044 28.631 11.259 0.50 32.54 66 GLN A O 1
ATOM 580 N N . ASN A 1 70 ? 41.756 26.587 11.920 1.00 31.90 67 ASN A N 1
ATOM 581 C CA . ASN A 1 70 ? 43.176 26.952 12.014 1.00 31.90 67 ASN A CA 1
ATOM 582 C C . ASN A 1 70 ? 43.859 27.255 10.681 1.00 30.81 67 ASN A C 1
ATOM 583 O O . ASN A 1 70 ? 44.953 27.821 10.671 1.00 31.25 67 ASN A O 1
ATOM 588 N N . GLN A 1 71 ? 43.225 26.883 9.566 1.00 29.99 68 GLN A N 1
ATOM 589 C CA . GLN A 1 71 ? 43.773 27.142 8.248 1.00 28.27 68 GLN A CA 1
ATOM 590 C C . GLN A 1 71 ? 43.659 28.614 7.893 1.00 27.95 68 GLN A C 1
ATOM 591 O O . GLN A 1 71 ? 44.497 29.134 7.188 1.00 27.00 68 GLN A O 1
ATOM 597 N N . LEU A 1 72 ? 42.604 29.274 8.362 1.00 28.08 69 LEU A N 1
ATOM 598 C CA . LEU A 1 72 ? 42.382 30.697 8.071 1.00 28.96 69 LEU A CA 1
ATOM 599 C C . LEU A 1 72 ? 43.656 31.535 8.193 1.00 29.37 69 LEU A C 1
ATOM 600 O O . LEU A 1 72 ? 43.993 32.305 7.299 1.00 29.45 69 LEU A O 1
ATOM 605 N N . SER A 1 73 ? 44.381 31.363 9.294 1.00 29.50 70 SER A N 1
ATOM 606 C CA . SER A 1 73 ? 45.586 32.164 9.529 1.00 29.69 70 SER A CA 1
ATOM 607 C C . SER A 1 73 ? 46.756 31.741 8.615 1.00 29.07 70 SER A C 1
ATOM 608 O O . SER A 1 73 ? 47.807 32.377 8.628 1.00 28.72 70 SER A O 1
ATOM 611 N N . GLU A 1 74 ? 46.569 30.674 7.826 1.00 28.47 71 GLU A N 1
ATOM 612 C CA . GLU A 1 74 ? 47.644 30.123 6.973 1.00 27.80 71 GLU A CA 1
ATOM 613 C C . GLU A 1 74 ? 47.447 30.291 5.454 1.00 27.99 71 GLU A C 1
ATOM 614 O O . GLU A 1 74 ? 48.337 29.930 4.674 1.00 28.72 71 GLU A O 1
ATOM 620 N N . TYR A 1 75 ? 46.283 30.790 5.032 1.00 27.74 72 TYR A N 1
ATOM 621 C CA . TYR A 1 75 ? 45.950 30.932 3.598 1.00 28.24 72 TYR A CA 1
ATOM 622 C C . TYR A 1 75 ? 47.066 31.653 2.817 1.00 28.30 72 TYR A C 1
ATOM 623 O O . TYR A 1 75 ? 47.579 31.152 1.817 1.00 28.40 72 TYR A O 1
ATOM 632 N N . ASN A 1 76 ? 47.432 32.839 3.277 1.00 28.40 73 ASN A N 1
ATOM 633 C CA . ASN A 1 76 ? 48.428 33.633 2.564 1.00 29.21 73 ASN A CA 1
ATOM 634 C C . ASN A 1 76 ? 49.804 32.984 2.579 1.00 28.66 73 ASN A C 1
ATOM 635 O O . ASN A 1 76 ? 50.543 33.111 1.613 1.00 29.70 73 ASN A O 1
ATOM 640 N N . TYR A 1 77 ? 50.126 32.267 3.658 1.00 28.10 74 TYR A N 1
ATOM 641 C CA . TYR A 1 77 ? 51.391 31.534 3.731 1.00 27.40 74 TYR A CA 1
ATOM 642 C C . TYR A 1 77 ? 51.429 30.401 2.697 1.00 27.33 74 TYR A C 1
ATOM 643 O O . TYR A 1 77 ? 52.403 30.253 1.944 1.00 27.49 74 TYR A O 1
ATOM 652 N N . ILE A 1 78 ? 50.348 29.641 2.637 1.00 26.44 75 ILE A N 1
ATOM 653 C CA . ILE A 1 78 ? 50.248 28.558 1.663 1.00 26.19 75 ILE A CA 1
ATOM 654 C C . ILE A 1 78 ? 50.426 29.132 0.233 1.00 26.26 75 ILE A C 1
ATOM 655 O O . ILE A 1 78 ? 51.256 28.628 -0.538 1.00 25.93 75 ILE A O 1
ATOM 660 N N . LEU A 1 79 ? 49.676 30.195 -0.075 1.00 26.70 76 LEU A N 1
ATOM 661 C CA . LEU A 1 79 ? 49.818 30.910 -1.353 1.00 27.16 76 LEU A CA 1
ATOM 662 C C . LEU A 1 79 ? 51.259 31.373 -1.610 1.00 27.34 76 LEU A C 1
ATOM 663 O O . LEU A 1 79 ? 51.801 31.111 -2.685 1.00 28.89 76 LEU A O 1
ATOM 668 N N . SER A 1 80 ? 51.892 32.031 -0.635 1.00 26.86 77 SER A N 1
ATOM 669 C CA . SER A 1 80 ? 53.285 32.478 -0.818 1.00 27.21 77 SER A CA 1
ATOM 670 C C . SER A 1 80 ? 54.267 31.319 -1.103 1.00 27.19 77 SER A C 1
ATOM 671 O O . SER A 1 80 ? 55.316 31.545 -1.695 1.00 27.67 77 SER A O 1
ATOM 674 N N . LEU A 1 81 ? 53.938 30.096 -0.681 1.00 26.55 78 LEU A N 1
ATOM 675 C CA . LEU A 1 81 ? 54.800 28.971 -1.010 1.00 26.54 78 LEU A CA 1
ATOM 676 C C . LEU A 1 81 ? 54.688 28.560 -2.486 1.00 26.47 78 LEU A C 1
ATOM 677 O O . LEU A 1 81 ? 55.560 27.841 -3.005 1.00 26.17 78 LEU A O 1
ATOM 682 N N . LYS A 1 82 ? 53.612 28.992 -3.140 1.00 26.26 79 LYS A N 1
ATOM 683 C CA . LYS A 1 82 ? 53.322 28.605 -4.533 1.00 26.11 79 LYS A CA 1
ATOM 684 C C . LYS A 1 82 ? 53.563 27.104 -4.790 1.00 25.25 79 LYS A C 1
ATOM 685 O O . LYS A 1 82 ? 54.281 26.741 -5.718 1.00 24.66 79 LYS A O 1
ATOM 691 N N . PRO A 1 83 ? 52.968 26.215 -3.971 1.00 25.26 80 PRO A N 1
ATOM 692 C CA . PRO A 1 83 ? 53.213 24.793 -4.217 1.00 24.87 80 PRO A CA 1
ATOM 693 C C . PRO A 1 83 ? 52.495 24.357 -5.485 1.00 25.60 80 PRO A C 1
ATOM 694 O O . PRO A 1 83 ? 51.574 25.038 -5.903 1.00 25.63 80 PRO A O 1
ATOM 698 N N . LYS A 1 84 ? 52.879 23.228 -6.074 1.00 25.83 81 LYS A N 1
ATOM 699 C CA . LYS A 1 84 ? 52.091 22.635 -7.164 1.00 26.48 81 LYS A CA 1
ATOM 700 C C . LYS A 1 84 ? 50.753 22.075 -6.666 1.00 25.73 81 LYS A C 1
ATOM 701 O O . LYS A 1 84 ? 49.756 22.107 -7.370 1.00 24.77 81 LYS A O 1
ATOM 707 N N . ARG A 1 85 ? 50.723 21.598 -5.427 1.00 25.84 82 ARG A N 1
ATOM 708 C CA . ARG A 1 85 ? 49.577 20.847 -4.946 1.00 25.53 82 ARG A CA 1
ATOM 709 C C . ARG A 1 85 ? 49.423 21.030 -3.446 1.00 25.65 82 ARG A C 1
ATOM 710 O O . ARG A 1 85 ? 50.422 21.123 -2.716 1.00 26.32 82 ARG A O 1
ATOM 718 N N . VAL A 1 86 ? 48.174 21.057 -2.980 1.00 24.38 83 VAL A N 1
ATOM 719 C CA . VAL A 1 86 ? 47.900 21.044 -1.560 1.00 23.25 83 VAL A CA 1
ATOM 720 C C . VAL A 1 86 ? 46.976 19.845 -1.281 1.00 23.92 83 VAL A C 1
ATOM 721 O O . VAL A 1 86 ? 45.935 19.700 -1.937 1.00 23.87 83 VAL A O 1
ATOM 725 N N . ILE A 1 87 ? 47.376 18.979 -0.351 1.00 23.63 84 ILE A N 1
ATOM 726 C CA . ILE A 1 87 ? 46.554 17.795 0.007 1.00 24.30 84 ILE A CA 1
ATOM 727 C C . ILE A 1 87 ? 45.727 18.064 1.277 1.00 24.87 84 ILE A C 1
ATOM 728 O O . ILE A 1 87 ? 46.284 18.461 2.330 1.00 25.31 84 ILE A O 1
ATOM 733 N N . PHE A 1 88 ? 44.406 17.909 1.138 1.00 24.39 85 PHE A N 1
ATOM 734 C CA . PHE A 1 88 ? 43.435 17.957 2.254 1.00 23.85 85 PHE A CA 1
ATOM 735 C C . PHE A 1 88 ? 43.184 16.540 2.805 1.00 23.96 85 PHE A C 1
ATOM 736 O O . PHE A 1 88 ? 42.318 15.792 2.290 1.00 22.88 85 PHE A O 1
ATOM 744 N N . ASN A 1 89 ? 43.963 16.166 3.833 1.00 24.27 86 ASN A N 1
ATOM 745 C CA . ASN A 1 89 ? 43.799 14.878 4.517 1.00 24.72 86 ASN A CA 1
ATOM 746 C C . ASN A 1 89 ? 42.474 14.868 5.299 1.00 24.95 86 ASN A C 1
ATOM 747 O O . ASN A 1 89 ? 41.900 15.939 5.525 1.00 24.94 86 ASN A O 1
ATOM 752 N N . PRO A 1 90 ? 41.975 13.671 5.680 1.00 25.11 87 PRO A N 1
ATOM 753 C CA . PRO A 1 90 ? 40.691 13.569 6.345 1.00 25.59 87 PRO A CA 1
ATOM 754 C C . PRO A 1 90 ? 40.497 14.522 7.517 1.00 26.44 87 PRO A C 1
ATOM 755 O O . PRO A 1 90 ? 41.325 14.586 8.457 1.00 26.55 87 PRO A O 1
ATOM 759 N N . GLY A 1 91 ? 39.394 15.253 7.424 1.00 26.58 88 GLY A N 1
ATOM 760 C CA . GLY A 1 91 ? 38.981 16.233 8.411 1.00 27.39 88 GLY A CA 1
ATOM 761 C C . GLY A 1 91 ? 39.565 17.619 8.172 1.00 27.71 88 GLY A C 1
ATOM 762 O O . GLY A 1 91 ? 39.284 18.541 8.947 1.00 28.87 88 GLY A O 1
ATOM 763 N N . THR A 1 92 ? 40.369 17.802 7.120 1.00 26.73 89 THR A N 1
ATOM 764 C CA . THR A 1 92 ? 40.905 19.137 6.851 1.00 25.71 89 THR A CA 1
ATOM 765 C C . THR A 1 92 ? 40.187 19.799 5.666 1.00 26.24 89 THR A C 1
ATOM 766 O O . THR A 1 92 ? 40.501 20.941 5.313 1.00 26.32 89 THR A O 1
ATOM 770 N N . GLU A 1 93 ? 39.235 19.091 5.055 1.00 25.67 90 GLU A N 1
ATOM 771 C CA . GLU A 1 93 ? 38.545 19.595 3.863 1.00 26.19 90 GLU A CA 1
ATOM 772 C C . GLU A 1 93 ? 37.980 21.008 4.098 1.00 26.94 90 GLU A C 1
ATOM 773 O O . GLU A 1 93 ? 37.355 21.289 5.130 1.00 26.32 90 GLU A O 1
ATOM 779 N N . ASN A 1 94 ? 38.176 21.880 3.115 1.00 26.95 91 ASN A N 1
ATOM 780 C CA . ASN A 1 94 ? 37.840 23.276 3.278 1.00 28.32 91 ASN A CA 1
ATOM 781 C C . ASN A 1 94 ? 37.539 23.828 1.892 1.00 28.92 91 ASN A C 1
ATOM 782 O O . ASN A 1 94 ? 38.449 24.130 1.122 1.00 29.44 91 ASN A O 1
ATOM 787 N N . GLU A 1 95 ? 36.255 23.930 1.560 1.00 29.27 92 GLU A N 1
ATOM 788 C CA . GLU A 1 95 ? 35.887 24.279 0.190 1.00 29.96 92 GLU A CA 1
ATOM 789 C C . GLU A 1 95 ? 36.384 25.661 -0.213 1.00 28.99 92 GLU A C 1
ATOM 790 O O . GLU A 1 95 ? 36.914 25.809 -1.307 1.00 29.32 92 GLU A O 1
ATOM 796 N N . GLU A 1 96 ? 36.251 26.644 0.676 1.00 29.02 93 GLU A N 1
ATOM 797 C CA . GLU A 1 96 ? 36.773 27.983 0.420 1.00 29.39 93 GLU A CA 1
ATOM 798 C C . GLU A 1 96 ? 38.269 27.948 0.085 1.00 29.36 93 GLU A C 1
ATOM 799 O O . GLU A 1 96 ? 38.713 28.556 -0.904 1.00 29.70 93 GLU A O 1
ATOM 805 N N . LEU A 1 97 ? 39.051 27.217 0.878 1.00 29.69 94 LEU A N 1
ATOM 806 C CA . LEU A 1 97 ? 40.489 27.174 0.599 1.00 29.25 94 LEU A CA 1
ATOM 807 C C . LEU A 1 97 ? 40.805 26.436 -0.713 1.00 29.44 94 LEU A C 1
ATOM 808 O O . LEU A 1 97 ? 41.668 26.873 -1.480 1.00 29.26 94 LEU A O 1
ATOM 813 N N . GLU A 1 98 ? 40.123 25.328 -0.968 1.00 29.82 95 GLU A N 1
ATOM 814 C CA . GLU A 1 98 ? 40.218 24.665 -2.288 1.00 30.46 95 GLU A CA 1
ATOM 815 C C . GLU A 1 98 ? 40.041 25.649 -3.479 1.00 30.07 95 GLU A C 1
ATOM 816 O O . GLU A 1 98 ? 40.862 25.671 -4.407 1.00 29.36 95 GLU A O 1
ATOM 822 N N . GLU A 1 99 ? 38.984 26.459 -3.437 1.00 29.72 96 GLU A N 1
ATOM 823 C CA . GLU A 1 99 ? 38.702 27.406 -4.517 1.00 29.87 96 GLU A CA 1
ATOM 824 C C . GLU A 1 99 ? 39.753 28.479 -4.617 1.00 29.46 96 GLU A C 1
ATOM 825 O O . GLU A 1 99 ? 40.163 28.832 -5.717 1.00 29.44 96 GLU A O 1
ATOM 831 N N . ILE A 1 100 ? 40.186 28.998 -3.473 1.00 28.76 97 ILE A N 1
ATOM 832 C CA . ILE A 1 100 ? 41.226 30.024 -3.465 1.00 28.58 97 ILE A CA 1
ATOM 833 C C . ILE A 1 100 ? 42.499 29.460 -4.096 1.00 28.46 97 ILE A C 1
ATOM 834 O O . ILE A 1 100 ? 43.142 30.112 -4.939 1.00 28.58 97 ILE A O 1
ATOM 839 N N . LEU A 1 101 ? 42.848 28.236 -3.716 1.00 27.80 98 LEU A N 1
ATOM 840 C CA . LEU A 1 101 ? 44.020 27.570 -4.314 1.00 27.73 98 LEU A CA 1
ATOM 841 C C . LEU A 1 101 ? 43.882 27.405 -5.831 1.00 27.44 98 LEU A C 1
ATOM 842 O O . LEU A 1 101 ? 44.752 27.853 -6.591 1.00 27.57 98 LEU A O 1
ATOM 847 N N . SER A 1 102 ? 42.806 26.745 -6.263 1.00 26.47 99 SER A N 1
ATOM 848 C CA . SER A 1 102 ? 42.624 26.428 -7.657 1.00 27.05 99 SER A CA 1
ATOM 849 C C . SER A 1 102 ? 42.515 27.709 -8.500 1.00 26.65 99 SER A C 1
ATOM 850 O O . SER A 1 102 ? 43.034 27.747 -9.601 1.00 27.09 99 SER A O 1
ATOM 853 N N . GLU A 1 103 ? 41.895 28.764 -7.950 1.00 26.07 100 GLU A N 1
ATOM 854 C CA . GLU A 1 103 ? 41.889 30.127 -8.521 1.00 26.46 100 GLU A CA 1
ATOM 855 C C . GLU A 1 103 ? 43.264 30.670 -8.758 1.00 25.45 100 GLU A C 1
ATOM 856 O O . GLU A 1 103 ? 43.476 31.460 -9.671 1.00 25.11 100 GLU A O 1
ATOM 862 N N . ASN A 1 104 ? 44.165 30.350 -7.845 1.00 24.73 101 ASN A N 1
ATOM 863 C CA . ASN A 1 104 ? 45.537 30.834 -7.933 1.00 24.86 101 ASN A CA 1
ATOM 864 C C . ASN A 1 104 ? 46.434 29.811 -8.618 1.00 25.29 101 ASN A C 1
ATOM 865 O O . ASN A 1 104 ? 47.641 29.860 -8.461 1.00 25.64 101 ASN A O 1
ATOM 870 N N . GLY A 1 105 ? 45.841 28.889 -9.384 1.00 26.04 102 GLY A N 1
ATOM 871 C CA . GLY A 1 105 ? 46.618 27.856 -10.105 1.00 26.15 102 GLY A CA 1
ATOM 872 C C . GLY A 1 105 ? 47.315 26.784 -9.251 1.00 26.70 102 GLY A C 1
ATOM 873 O O . GLY A 1 105 ? 48.278 26.156 -9.714 1.00 26.48 102 GLY A O 1
ATOM 874 N N . ILE A 1 106 ? 46.848 26.581 -8.015 1.00 25.29 103 ILE A N 1
ATOM 875 C CA . ILE A 1 106 ? 47.353 25.523 -7.132 1.00 25.01 103 ILE A CA 1
ATOM 876 C C . ILE A 1 106 ? 46.302 24.395 -7.033 1.00 25.71 103 ILE A C 1
ATOM 877 O O . ILE A 1 106 ? 45.113 24.665 -6.742 1.00 24.54 103 ILE A O 1
ATOM 882 N N . GLU A 1 107 ? 46.728 23.146 -7.275 1.00 24.77 104 GLU A N 1
ATOM 883 C CA . GLU A 1 107 ? 45.785 22.056 -7.345 1.00 25.53 104 GLU A CA 1
ATOM 884 C C . GLU A 1 107 ? 45.387 21.566 -5.933 1.00 24.98 104 GLU A C 1
ATOM 885 O O . GLU A 1 107 ? 46.222 21.037 -5.195 1.00 24.03 104 GLU A O 1
ATOM 891 N N . PRO A 1 108 ? 44.103 21.750 -5.564 1.00 24.51 105 PRO A N 1
ATOM 892 C CA . PRO A 1 108 ? 43.666 21.146 -4.321 1.00 24.30 105 PRO A CA 1
ATOM 893 C C . PRO A 1 108 ? 43.368 19.647 -4.584 1.00 24.19 105 PRO A C 1
ATOM 894 O O . PRO A 1 108 ? 42.756 19.314 -5.600 1.00 24.87 105 PRO A O 1
ATOM 898 N N . VAL A 1 109 ? 43.801 18.778 -3.688 1.00 23.47 106 VAL A N 1
ATOM 899 C CA . VAL A 1 109 ? 43.550 17.326 -3.807 1.00 24.02 106 VAL A CA 1
ATOM 900 C C . VAL A 1 109 ? 43.008 16.814 -2.481 1.00 24.75 106 VAL A C 1
ATOM 901 O O . VAL A 1 109 ? 43.636 17.001 -1.449 1.00 25.36 106 VAL A O 1
ATOM 905 N N . ILE A 1 110 ? 41.833 16.199 -2.507 1.00 25.72 107 ILE A N 1
ATOM 906 C CA . ILE A 1 110 ? 41.243 15.593 -1.316 1.00 26.75 107 ILE A CA 1
ATOM 907 C C . ILE A 1 110 ? 41.665 14.121 -1.291 1.00 27.57 107 ILE A C 1
ATOM 908 O O . ILE A 1 110 ? 41.361 13.405 -2.209 1.00 26.42 107 ILE A O 1
ATOM 913 N N . GLY A 1 111 ? 42.416 13.704 -0.269 1.00 28.21 108 GLY A N 1
ATOM 914 C CA . GLY A 1 111 ? 42.787 12.300 -0.116 1.00 29.58 108 GLY A CA 1
ATOM 915 C C . GLY A 1 111 ? 43.633 12.151 1.141 1.00 30.39 108 GLY A C 1
ATOM 916 O O . GLY A 1 111 ? 43.938 13.144 1.793 1.00 31.85 108 GLY A O 1
ATOM 917 N N . CYS A 1 112 ? 44.001 10.923 1.487 1.00 29.49 109 CYS A N 1
ATOM 918 C CA . CYS A 1 112 ? 44.891 10.660 2.610 1.00 29.41 109 CYS A CA 1
ATOM 919 C C . CYS A 1 112 ? 46.292 10.454 2.061 1.00 29.63 109 CYS A C 1
ATOM 920 O O . CYS A 1 112 ? 46.518 9.604 1.175 1.00 30.81 109 CYS A O 1
ATOM 923 N N . THR A 1 113 ? 47.230 11.262 2.549 1.00 29.38 110 THR A N 1
ATOM 924 C CA . THR A 1 113 ? 48.637 11.129 2.192 1.00 28.75 110 THR A CA 1
ATOM 925 C C . THR A 1 113 ? 49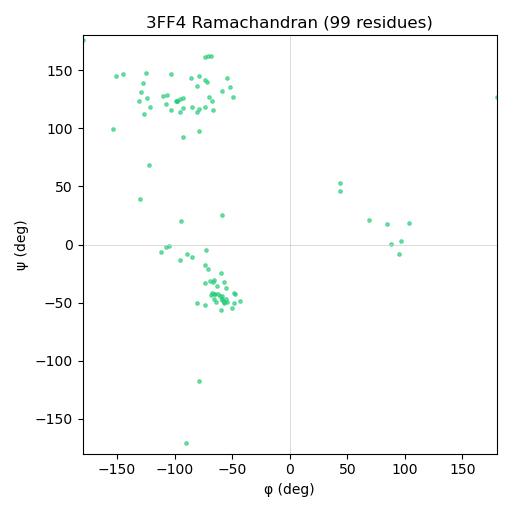.137 9.690 2.297 1.00 28.21 110 THR A C 1
ATOM 926 O O . THR A 1 113 ? 49.847 9.244 1.421 1.00 27.74 110 THR A O 1
ATOM 930 N N . LEU A 1 114 ? 48.762 8.963 3.360 1.00 28.09 111 LEU A N 1
ATOM 931 C CA . LEU A 1 114 ? 49.209 7.575 3.537 1.00 27.57 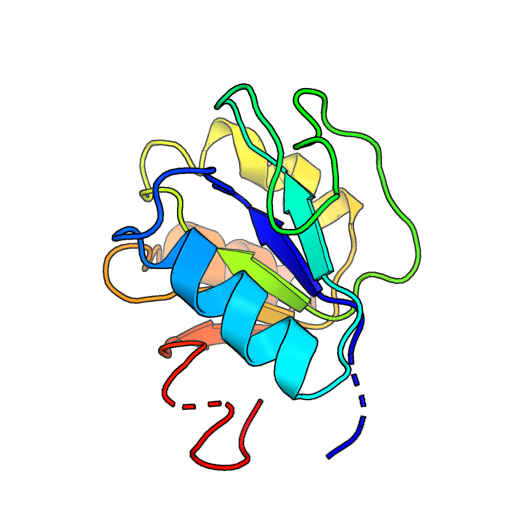111 LEU A CA 1
ATOM 932 C C . LEU A 1 114 ? 48.664 6.658 2.428 1.00 27.39 111 LEU A C 1
ATOM 933 O O . LEU A 1 114 ? 49.419 5.912 1.798 1.00 27.17 111 LEU A O 1
ATOM 938 N N . VAL A 1 115 ? 47.361 6.741 2.175 1.00 27.80 112 VAL A N 1
ATOM 939 C CA . VAL A 1 115 ? 46.714 5.975 1.106 1.00 26.43 112 VAL A CA 1
ATOM 940 C C . VAL A 1 115 ? 47.331 6.296 -0.248 1.00 26.74 112 VAL A C 1
ATOM 941 O O . VAL A 1 115 ? 47.621 5.379 -1.037 1.00 26.39 112 VAL A O 1
ATOM 953 N N . LEU A 1 117 ? 50.382 7.404 -0.920 1.00 26.44 114 LEU A N 1
ATOM 954 C CA . LEU A 1 117 ? 51.720 6.862 -1.049 1.00 26.02 114 LEU A CA 1
ATOM 955 C C . LEU A 1 117 ? 51.626 5.369 -1.354 1.00 25.89 114 LEU A C 1
ATOM 956 O O . LEU A 1 117 ? 52.374 4.844 -2.193 1.00 25.38 114 LEU A O 1
ATOM 961 N N A SER A 1 118 ? 50.702 4.672 -0.694 0.50 25.32 115 SER A N 1
ATOM 962 N N B SER A 1 118 ? 50.686 4.695 -0.697 0.50 25.62 115 SER A N 1
ATOM 963 C CA A SER A 1 118 ? 50.546 3.238 -0.940 0.50 24.68 115 SER A CA 1
ATOM 964 C CA B SER A 1 118 ? 50.507 3.260 -0.882 0.50 25.34 115 SER A CA 1
ATOM 965 C C A SER A 1 118 ? 49.957 2.963 -2.314 0.50 24.92 115 SER A C 1
ATOM 966 C C B SER A 1 118 ? 49.906 2.932 -2.253 0.50 25.27 115 SER A C 1
ATOM 967 O O A SER A 1 118 ? 50.413 2.060 -3.024 0.50 24.87 115 SER A O 1
ATOM 968 O O B SER A 1 118 ? 50.317 1.967 -2.905 0.50 25.28 115 SER A O 1
ATOM 973 N N . ALA A 1 119 ? 48.959 3.755 -2.692 1.00 24.85 116 ALA A N 1
ATOM 974 C CA . ALA A 1 119 ? 48.238 3.539 -3.937 1.00 25.33 116 ALA A CA 1
ATOM 975 C C . ALA A 1 119 ? 49.072 3.898 -5.150 1.00 25.71 116 ALA A C 1
ATOM 976 O O . ALA A 1 119 ? 48.723 3.528 -6.260 1.00 25.56 116 ALA A O 1
ATOM 978 N N . GLY A 1 120 ? 50.163 4.633 -4.940 1.00 26.48 117 GLY A N 1
ATOM 979 C CA . GLY A 1 120 ? 51.016 5.067 -6.044 1.00 27.04 117 GLY A CA 1
ATOM 980 C C . GLY A 1 120 ? 50.514 6.346 -6.694 1.00 27.93 117 GLY A C 1
ATOM 981 O O . GLY A 1 120 ? 50.912 6.686 -7.807 1.00 27.75 117 GLY A O 1
ATOM 982 N N . THR A 1 121 ? 49.650 7.072 -5.995 1.00 28.41 118 THR A N 1
ATOM 983 C CA . THR A 1 121 ? 49.115 8.309 -6.539 1.00 29.30 118 THR A CA 1
ATOM 984 C C . THR A 1 121 ? 49.681 9.570 -5.872 1.00 29.75 118 THR A C 1
ATOM 985 O O . THR A 1 121 ? 49.323 10.679 -6.267 1.00 30.87 118 THR A O 1
ATOM 989 N N . PHE A 1 122 ? 50.538 9.416 -4.866 1.00 29.47 119 PHE A N 1
ATOM 990 C CA . PHE A 1 122 ? 51.271 10.572 -4.348 1.00 28.82 119 PHE A CA 1
ATOM 991 C C . PHE A 1 122 ? 52.203 11.211 -5.397 1.00 29.16 119 PHE A C 1
ATOM 992 O O . PHE A 1 122 ? 52.931 10.501 -6.099 1.00 29.10 119 PHE A O 1
#

Solvent-accessible surface area: 6351 Å² total

Sequence (119 aa):
NAKKTLILGATPEETNRYAYLAAERLKSHGHEFIPVGRRKKGEEVLGKTIINERPVIEEGVDTVTLYINPQQNQLSEYNYILSLKPKRVIFNPGTENEELEEILSENGIEPVIGCTLVLSSAGTF

Radius of gyration: 12.95 Å; Cα contacts (8 Å, |Δi|>4): 233; chains: 1; bounding box: 30×30×30 Å

Nearest PDB structures (foldseek):
  3ff4-assembly1_A  TM=1.002E+00  e=2.028E-24  Cytophaga hutchinsonii ATCC 33406
  2d5a-assembly1_A  TM=8.974E-01  e=1.804E-08  Pyrococcus horikoshii OT3
  1iul-assembly1_A  TM=8.534E-01  e=2.823E-08  Thermus thermophilus
  3qa9-assembly1_A  TM=9.036E-01  e=2.187E-07  Escherichia coli
  1y81-assembly1_A  TM=8.834E-01  e=3.648E-07  Pyrococcus furiosus

Foldseek 3Di:
DAFAEEEEAADQPCVDLSLVLVVLCVVVPHHYAAEYCYADARPHHTHHDDQDQDEGGAEYEYDDACVVCVVCLVSVVSNVHQEYEQEPRRDDVVSCCVQVVSNHHYHYYRSVVNVVVPD

B-factor: mean 31.11, std 6.97, range [14.27, 77.9]

CATH classification: 3.40.50.720

Secondary structure (DSSP, 8-state):
----EEEET--S-TTSHHHHHHHHHHHHTPPEEEESSS-SEETTEEPB-S----TT--EEEE-S-HHHHGGGHHHHHHH--SEEEE-TT---HHHHHHHHHTT-EEEES-S----SS--